Protein AF-A0A1G9UR97-F1 (afdb_monomer_lite)

Foldseek 3Di:
DPPDDDDDLVVQQVVCVVVVDHPVVVLLVVLLVVCLVPLDLVVSCVVPVDDSVVSVVSSCVNVVVVVDDDDD

pLDDT: mean 90.12, std 11.3, range [51.53, 98.5]

Structure (mmCIF, N/CA/C/O backbone):
data_AF-A0A1G9UR97-F1
#
_entry.id   AF-A0A1G9UR97-F1
#
loop_
_atom_site.group_PDB
_atom_site.id
_atom_site.type_symbol
_atom_site.label_atom_id
_atom_site.label_alt_id
_atom_site.label_comp_id
_atom_site.label_asym_id
_atom_site.label_entity_id
_atom_site.label_seq_id
_atom_site.pdbx_PDB_ins_code
_atom_site.Cartn_x
_atom_site.Cartn_y
_atom_site.Cartn_z
_atom_site.occupancy
_atom_site.B_iso_or_equiv
_atom_site.auth_seq_id
_atom_site.auth_comp_id
_atom_site.auth_asym_id
_atom_site.auth_atom_id
_atom_site.pdbx_PDB_model_num
ATOM 1 N N . MET A 1 1 ? 0.622 -23.365 -12.684 1.00 56.56 1 MET A N 1
ATOM 2 C CA . MET A 1 1 ? 1.833 -22.607 -12.304 1.00 56.56 1 MET A CA 1
ATOM 3 C C . MET A 1 1 ? 2.234 -21.793 -13.519 1.00 56.56 1 MET A C 1
ATOM 5 O O . MET A 1 1 ? 2.320 -22.385 -14.586 1.00 56.56 1 MET A O 1
ATOM 9 N N . ASP A 1 2 ? 2.354 -20.469 -13.402 1.00 71.62 2 ASP A N 1
ATOM 10 C CA . ASP A 1 2 ? 2.779 -19.609 -14.518 1.00 71.62 2 ASP A CA 1
ATOM 11 C C . ASP A 1 2 ? 4.223 -19.990 -14.884 1.00 71.62 2 ASP A C 1
ATOM 13 O O . ASP A 1 2 ? 5.108 -19.963 -14.032 1.00 71.62 2 ASP A O 1
ATOM 17 N N . THR A 1 3 ? 4.435 -20.474 -16.107 1.00 82.69 3 THR A N 1
ATOM 18 C CA . THR A 1 3 ? 5.692 -21.104 -16.554 1.00 82.69 3 THR A CA 1
ATOM 19 C C . THR A 1 3 ? 6.672 -20.113 -17.175 1.00 82.69 3 THR A C 1
ATOM 21 O O . THR A 1 3 ? 7.746 -20.502 -17.634 1.00 82.69 3 THR A O 1
ATOM 24 N N . ARG A 1 4 ? 6.309 -18.829 -17.230 1.00 81.31 4 ARG A N 1
ATOM 25 C CA . ARG A 1 4 ? 7.146 -17.789 -17.826 1.00 81.31 4 ARG A CA 1
ATOM 26 C C . ARG A 1 4 ? 8.280 -17.389 -16.879 1.00 81.31 4 ARG A C 1
ATOM 28 O O . ARG A 1 4 ? 8.072 -17.341 -15.666 1.00 81.31 4 ARG A O 1
ATOM 35 N N . PRO A 1 5 ? 9.475 -17.083 -17.417 1.00 81.12 5 PRO A N 1
ATOM 36 C CA . PRO A 1 5 ? 10.581 -16.620 -16.596 1.00 81.12 5 PRO A CA 1
ATOM 37 C C . PRO A 1 5 ? 10.208 -15.296 -15.906 1.00 81.12 5 PRO A C 1
ATOM 39 O O . PRO A 1 5 ? 9.529 -14.462 -16.515 1.00 81.12 5 PRO A O 1
ATOM 42 N N . PRO A 1 6 ? 10.648 -15.076 -14.654 1.00 85.62 6 PRO A N 1
ATOM 43 C CA . PRO A 1 6 ? 10.451 -13.805 -13.971 1.00 85.62 6 PRO A CA 1
ATOM 44 C C . PRO A 1 6 ? 11.002 -12.637 -14.794 1.00 85.62 6 PRO A C 1
ATOM 46 O O . PRO A 1 6 ? 12.107 -12.705 -15.333 1.00 85.62 6 PRO A O 1
ATOM 49 N N . ILE A 1 7 ? 10.243 -11.544 -14.866 1.00 87.00 7 ILE A N 1
ATOM 50 C CA . ILE A 1 7 ? 10.710 -10.305 -15.489 1.00 87.00 7 ILE A CA 1
ATOM 51 C C . ILE A 1 7 ? 11.681 -9.601 -14.537 1.00 87.00 7 ILE A C 1
ATOM 53 O O . ILE A 1 7 ? 11.433 -9.503 -13.334 1.00 87.00 7 ILE A O 1
ATOM 57 N N . SER A 1 8 ? 12.784 -9.087 -15.084 1.00 89.19 8 SER A N 1
ATOM 58 C CA . SER A 1 8 ? 13.752 -8.297 -14.320 1.00 89.19 8 SER A CA 1
ATOM 59 C C . SER A 1 8 ? 13.110 -7.032 -13.739 1.00 89.19 8 SER A C 1
ATOM 61 O O . SER A 1 8 ? 12.319 -6.354 -14.398 1.00 89.19 8 SER A O 1
ATOM 63 N N . SER A 1 9 ? 13.513 -6.652 -12.525 1.00 85.12 9 SER A N 1
ATOM 64 C CA . SER A 1 9 ? 13.108 -5.384 -11.904 1.00 85.12 9 SER A CA 1
ATOM 65 C C . SER A 1 9 ? 13.516 -4.161 -12.735 1.00 85.12 9 SER A C 1
ATOM 67 O O . SER A 1 9 ? 12.822 -3.146 -12.706 1.00 85.12 9 SER A O 1
ATOM 69 N N . MET A 1 10 ? 14.595 -4.267 -13.520 1.00 88.12 10 MET A N 1
ATOM 70 C CA . MET A 1 10 ? 15.037 -3.218 -14.442 1.00 88.12 10 MET A CA 1
ATOM 71 C C . MET A 1 10 ? 13.981 -2.923 -15.512 1.00 88.12 10 MET A C 1
ATOM 73 O O . MET A 1 10 ? 13.643 -1.764 -15.723 1.00 88.12 10 MET A O 1
ATOM 77 N N . VAL A 1 11 ? 13.386 -3.965 -16.099 1.00 89.25 11 VAL A N 1
ATOM 78 C CA . VAL A 1 11 ? 12.339 -3.817 -17.121 1.00 89.25 11 VAL A CA 1
ATOM 79 C C . VAL A 1 11 ? 11.129 -3.084 -16.547 1.00 89.25 11 VAL A C 1
ATOM 81 O O . VAL A 1 11 ? 10.591 -2.186 -17.185 1.00 89.25 11 VAL A O 1
ATOM 84 N N . MET A 1 12 ? 10.731 -3.403 -15.312 1.00 87.44 12 MET A N 1
ATOM 85 C CA . MET A 1 12 ? 9.643 -2.678 -14.651 1.00 87.44 12 MET A CA 1
ATOM 86 C C . MET A 1 12 ? 9.976 -1.195 -14.457 1.00 87.44 12 MET A C 1
ATOM 88 O O . MET A 1 12 ? 9.120 -0.345 -14.686 1.00 87.44 12 MET A O 1
ATOM 92 N N . ASN A 1 13 ? 11.210 -0.858 -14.073 1.00 86.88 13 ASN A N 1
ATOM 93 C CA . ASN A 1 13 ? 11.621 0.541 -13.943 1.00 86.88 13 ASN A CA 1
ATOM 94 C C . ASN A 1 13 ? 11.561 1.282 -15.286 1.00 86.88 13 ASN A C 1
ATOM 96 O O . ASN A 1 13 ? 11.054 2.403 -15.331 1.00 86.88 13 ASN A O 1
ATOM 100 N N . ASP A 1 14 ? 12.024 0.653 -16.366 1.00 90.25 14 ASP A N 1
ATOM 101 C CA . ASP A 1 14 ? 12.028 1.249 -17.705 1.00 90.25 14 ASP A CA 1
ATOM 102 C C . ASP A 1 14 ? 10.614 1.484 -18.250 1.00 90.25 14 ASP A C 1
ATOM 104 O O . ASP A 1 14 ? 10.389 2.466 -18.952 1.00 90.25 14 ASP A O 1
ATOM 108 N N . VAL A 1 15 ? 9.639 0.654 -17.868 1.00 91.19 15 VAL A N 1
ATOM 109 C CA . VAL A 1 15 ? 8.224 0.856 -18.226 1.00 91.19 15 VAL A CA 1
ATOM 110 C C . VAL A 1 15 ? 7.627 2.092 -17.539 1.00 91.19 15 VAL A C 1
ATOM 112 O O . VAL A 1 15 ? 6.871 2.834 -18.160 1.00 91.19 15 VAL A O 1
ATOM 115 N N . PHE A 1 16 ? 7.954 2.355 -16.269 1.00 89.38 16 PHE A N 1
ATOM 116 C CA . PHE A 1 16 ? 7.347 3.469 -15.519 1.00 89.38 16 PHE A CA 1
ATOM 117 C C . PHE A 1 16 ? 8.090 4.802 -15.661 1.00 89.38 16 PHE A C 1
ATOM 119 O O . PHE A 1 16 ? 7.481 5.869 -15.525 1.00 89.38 16 PHE A O 1
ATOM 126 N N . LYS A 1 17 ? 9.394 4.761 -15.953 1.00 91.25 17 LYS A N 1
ATOM 127 C CA . LYS A 1 17 ? 10.257 5.945 -16.037 1.00 91.25 17 LYS A CA 1
ATOM 128 C C . LYS A 1 17 ? 9.775 7.005 -17.046 1.00 91.25 17 LYS A C 1
ATOM 130 O O . LYS A 1 17 ? 9.788 8.175 -16.662 1.00 91.25 17 LYS A O 1
ATOM 135 N N . PRO A 1 18 ? 9.298 6.668 -18.265 1.00 94.81 18 PRO A N 1
ATOM 136 C CA . PRO A 1 18 ? 8.765 7.654 -19.214 1.00 94.81 18 PRO A CA 1
AT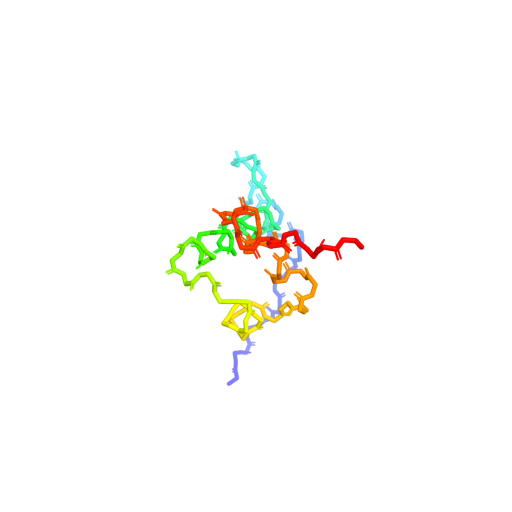OM 137 C C . PRO A 1 18 ? 7.578 8.453 -18.671 1.00 94.81 18 PRO A C 1
ATOM 139 O O . PRO A 1 18 ? 7.355 9.587 -19.079 1.00 94.81 18 PRO A O 1
ATOM 142 N N . HIS A 1 19 ? 6.838 7.881 -17.722 1.00 91.94 19 HIS A N 1
ATOM 143 C CA . HIS A 1 19 ? 5.693 8.524 -17.085 1.00 91.94 19 HIS A CA 1
ATOM 144 C C . HIS A 1 19 ? 6.070 9.289 -15.807 1.00 91.94 19 HIS A C 1
ATOM 146 O O . HIS A 1 19 ? 5.192 9.803 -15.121 1.00 91.94 19 HIS A O 1
ATOM 152 N N . GLY A 1 20 ? 7.359 9.353 -15.447 1.00 91.69 20 GLY A N 1
ATOM 153 C CA . GLY A 1 20 ? 7.811 9.956 -14.189 1.00 91.69 20 GLY A CA 1
ATOM 154 C C . GLY A 1 20 ? 7.366 9.178 -12.941 1.00 91.69 20 GLY A C 1
ATOM 155 O O . GLY A 1 20 ? 7.382 9.717 -11.831 1.00 91.69 20 GLY A O 1
ATOM 156 N N . LEU A 1 21 ? 6.963 7.914 -13.109 1.00 91.75 21 LEU A N 1
ATOM 157 C CA . LEU A 1 21 ? 6.430 7.060 -12.052 1.00 91.75 21 LEU A CA 1
ATOM 158 C C . LEU A 1 21 ? 7.431 5.973 -11.655 1.00 91.75 21 LEU A C 1
ATOM 160 O O . LEU A 1 21 ? 8.389 5.667 -12.362 1.00 91.75 21 LEU A O 1
ATOM 164 N N . SER A 1 22 ? 7.184 5.359 -10.501 1.00 91.25 22 SER A N 1
ATOM 165 C CA . SER A 1 22 ? 7.827 4.108 -10.106 1.00 91.25 22 SER A CA 1
ATOM 166 C C . SER A 1 22 ? 6.766 3.099 -9.685 1.00 91.25 22 SER A C 1
ATOM 168 O O . SER A 1 22 ? 5.710 3.480 -9.173 1.00 91.25 22 SER A O 1
ATOM 170 N N . ALA A 1 23 ? 7.061 1.806 -9.837 1.00 90.94 23 ALA A N 1
ATOM 171 C CA . ALA A 1 23 ? 6.170 0.735 -9.384 1.00 90.94 23 ALA A CA 1
ATOM 172 C C . ALA A 1 23 ? 5.820 0.869 -7.889 1.00 90.94 23 ALA A C 1
ATOM 174 O O . ALA A 1 23 ? 4.694 0.605 -7.471 1.00 90.94 23 ALA A O 1
ATOM 175 N N . SER A 1 24 ? 6.783 1.334 -7.084 1.00 91.94 24 SER A N 1
ATOM 176 C CA . SER A 1 24 ? 6.574 1.604 -5.660 1.00 91.94 24 SER A CA 1
ATOM 177 C C . SER A 1 24 ? 5.543 2.713 -5.440 1.00 91.94 24 SER A C 1
ATOM 179 O O . SER A 1 24 ? 4.629 2.521 -4.646 1.00 91.94 24 SER A O 1
ATOM 181 N N . LYS A 1 25 ? 5.619 3.829 -6.180 1.00 93.12 25 LYS A N 1
ATOM 182 C CA . LYS A 1 25 ? 4.634 4.920 -6.075 1.00 93.12 25 LYS A CA 1
ATOM 183 C C . LYS A 1 25 ? 3.226 4.460 -6.446 1.00 93.12 25 LYS A C 1
ATOM 185 O O . LYS A 1 25 ? 2.316 4.661 -5.657 1.00 93.12 25 LYS A O 1
ATOM 190 N N . LEU A 1 26 ? 3.068 3.733 -7.552 1.00 94.25 26 LEU A N 1
ATOM 191 C CA . LEU A 1 26 ? 1.767 3.171 -7.941 1.00 94.25 26 LEU A CA 1
ATOM 192 C C . LEU A 1 26 ? 1.190 2.240 -6.871 1.00 94.25 26 LEU A C 1
ATOM 194 O O . LEU A 1 26 ? -0.005 2.257 -6.582 1.00 94.25 26 LEU A O 1
ATOM 198 N N . ARG A 1 27 ? 2.051 1.434 -6.246 1.00 95.56 27 ARG A N 1
ATOM 199 C CA . ARG A 1 27 ? 1.647 0.589 -5.125 1.00 95.56 27 ARG A CA 1
ATOM 200 C C . ARG A 1 27 ? 1.199 1.422 -3.922 1.00 95.56 27 ARG A C 1
ATOM 202 O O . ARG A 1 27 ? 0.195 1.077 -3.310 1.00 95.56 27 ARG A O 1
ATOM 209 N N . GLN A 1 28 ? 1.920 2.487 -3.573 1.00 96.94 28 GLN A N 1
ATOM 210 C CA . GLN A 1 28 ? 1.532 3.398 -2.489 1.00 96.94 28 GLN A CA 1
ATOM 211 C C . GLN A 1 28 ? 0.190 4.079 -2.784 1.00 96.94 28 GLN A C 1
ATOM 213 O O . GLN A 1 28 ? -0.672 4.101 -1.906 1.00 96.94 28 GLN A O 1
ATOM 218 N N . ASP A 1 29 ? -0.009 4.549 -4.016 1.00 96.44 29 ASP A N 1
ATOM 219 C CA . ASP A 1 29 ? -1.256 5.170 -4.468 1.00 96.44 29 ASP A CA 1
ATOM 220 C C . ASP A 1 29 ? -2.428 4.200 -4.332 1.00 96.44 29 ASP A C 1
ATOM 222 O O . ASP A 1 29 ? -3.464 4.558 -3.774 1.00 96.44 29 ASP A O 1
ATOM 226 N N . ARG A 1 30 ? -2.247 2.938 -4.747 1.00 97.69 30 ARG A N 1
ATOM 227 C CA . ARG A 1 30 ? -3.296 1.923 -4.605 1.00 97.69 30 ARG A CA 1
ATOM 228 C C . ARG A 1 30 ? -3.616 1.602 -3.143 1.00 97.69 30 ARG A C 1
ATOM 230 O O . ARG A 1 30 ? -4.782 1.396 -2.821 1.00 97.69 30 ARG A O 1
ATOM 237 N N . ILE A 1 31 ? -2.619 1.571 -2.254 1.00 98.19 31 ILE A N 1
ATOM 238 C CA . ILE A 1 31 ? -2.858 1.359 -0.815 1.00 98.19 31 ILE A CA 1
ATOM 239 C C . ILE A 1 31 ? -3.612 2.553 -0.210 1.00 98.19 31 ILE A C 1
ATOM 241 O O . ILE A 1 31 ? -4.535 2.351 0.578 1.00 98.19 31 ILE A O 1
ATOM 245 N N . LEU A 1 32 ? -3.241 3.787 -0.575 1.00 97.81 32 LEU A N 1
ATOM 246 C CA . LEU A 1 32 ? -3.939 5.000 -0.135 1.00 97.81 32 LEU A CA 1
ATOM 247 C C . LEU A 1 32 ? -5.387 5.020 -0.620 1.00 97.81 32 LEU A C 1
ATOM 249 O O . LEU A 1 32 ? -6.280 5.346 0.156 1.00 97.81 32 LEU A O 1
ATOM 253 N N . ASP A 1 33 ? -5.618 4.662 -1.879 1.00 98.25 33 ASP A N 1
ATOM 254 C CA . ASP A 1 33 ? -6.955 4.561 -2.453 1.00 98.25 33 ASP A CA 1
ATOM 255 C C . ASP A 1 33 ? -7.816 3.539 -1.697 1.00 98.25 33 ASP A C 1
ATOM 257 O O . ASP A 1 33 ? -8.897 3.869 -1.219 1.00 98.25 33 ASP A O 1
ATOM 261 N N . GLU A 1 34 ? -7.310 2.328 -1.461 1.00 98.31 34 GLU A N 1
ATOM 262 C CA . GLU A 1 34 ? -8.031 1.299 -0.699 1.00 98.31 34 GLU A CA 1
ATOM 263 C C . GLU A 1 34 ? -8.337 1.739 0.747 1.00 98.31 34 GLU A C 1
ATOM 265 O O . GLU A 1 34 ? -9.419 1.477 1.284 1.00 98.31 34 GLU A O 1
ATOM 270 N N . ALA A 1 35 ? -7.401 2.454 1.378 1.00 97.50 35 ALA A N 1
ATOM 271 C CA . ALA A 1 35 ? -7.576 2.983 2.725 1.00 97.50 35 ALA A CA 1
ATOM 272 C C . ALA A 1 35 ? -8.706 4.024 2.797 1.00 97.50 35 ALA A C 1
ATOM 274 O O . ALA A 1 35 ? -9.415 4.074 3.805 1.00 97.50 35 ALA A O 1
ATOM 275 N N . LYS A 1 36 ? -8.915 4.829 1.742 1.00 96.69 36 LYS A N 1
ATOM 276 C CA . LYS A 1 36 ? -10.046 5.774 1.667 1.00 96.69 36 LYS A CA 1
ATOM 277 C C . LYS A 1 36 ? -11.389 5.048 1.695 1.00 96.69 36 LYS A C 1
ATOM 279 O O . LYS A 1 36 ? -12.307 5.529 2.348 1.00 96.69 36 LYS A O 1
ATOM 284 N N . HIS A 1 37 ? -11.481 3.897 1.030 1.00 95.81 37 HIS A N 1
ATOM 285 C CA . HIS A 1 37 ? -12.727 3.144 0.895 1.00 95.81 37 HIS A CA 1
ATOM 286 C C . HIS A 1 37 ? -13.080 2.334 2.148 1.00 95.81 37 HIS A C 1
ATOM 288 O O . HIS A 1 37 ? -14.245 2.274 2.529 1.00 95.81 37 HIS A O 1
ATOM 294 N N . THR A 1 38 ? -12.091 1.707 2.792 1.00 94.00 38 THR A N 1
ATOM 295 C CA . THR A 1 38 ? -12.346 0.735 3.876 1.00 94.00 38 THR A CA 1
ATOM 296 C C . THR A 1 38 ? -12.016 1.251 5.273 1.00 94.00 38 THR A C 1
ATOM 298 O O . THR A 1 38 ? -12.660 0.849 6.237 1.00 94.00 38 THR A O 1
ATOM 301 N N . ALA A 1 39 ? -11.007 2.119 5.400 1.00 93.44 39 ALA A N 1
ATOM 302 C CA . ALA A 1 39 ? -10.429 2.555 6.674 1.00 93.44 39 ALA A CA 1
ATOM 303 C C . ALA A 1 39 ? -10.035 1.419 7.648 1.00 93.44 39 ALA A C 1
ATOM 305 O O . ALA A 1 39 ? -9.825 1.676 8.835 1.00 93.44 39 ALA A O 1
ATOM 306 N N . ASP A 1 40 ? -9.917 0.179 7.163 1.00 95.44 40 ASP A N 1
ATOM 307 C CA . ASP A 1 40 ? -9.625 -1.004 7.971 1.00 95.44 40 ASP A CA 1
ATOM 308 C C . ASP A 1 40 ? -8.163 -1.445 7.765 1.00 95.44 40 ASP A C 1
ATOM 310 O O . ASP A 1 40 ? -7.802 -1.936 6.689 1.00 95.44 40 ASP A O 1
ATOM 314 N N . PRO A 1 41 ? -7.289 -1.312 8.782 1.00 96.50 41 PRO A N 1
ATOM 315 C CA . PRO A 1 41 ? -5.900 -1.728 8.655 1.00 96.50 41 PRO A CA 1
ATOM 316 C C . PRO A 1 41 ? -5.745 -3.245 8.453 1.00 96.50 41 PRO A C 1
ATOM 318 O O . PRO A 1 41 ? -4.790 -3.654 7.795 1.00 96.50 41 PRO A O 1
ATOM 321 N N . VAL A 1 42 ? -6.658 -4.086 8.955 1.00 98.00 42 VAL A N 1
ATOM 322 C CA . VAL A 1 42 ? -6.585 -5.548 8.770 1.00 98.00 42 VAL A CA 1
ATOM 323 C C . VAL A 1 42 ? -6.855 -5.920 7.313 1.00 98.00 42 VAL A C 1
ATOM 325 O O . VAL A 1 42 ? -6.159 -6.774 6.756 1.00 98.00 42 VAL A O 1
ATOM 328 N N . HIS A 1 43 ? -7.804 -5.243 6.665 1.00 97.94 43 HIS A N 1
ATOM 329 C CA . HIS A 1 43 ? -8.045 -5.380 5.228 1.00 97.94 43 HIS A CA 1
ATOM 330 C C . HIS A 1 43 ? -6.803 -5.028 4.400 1.00 97.94 43 HIS A C 1
ATOM 332 O O . HIS A 1 43 ? -6.365 -5.829 3.571 1.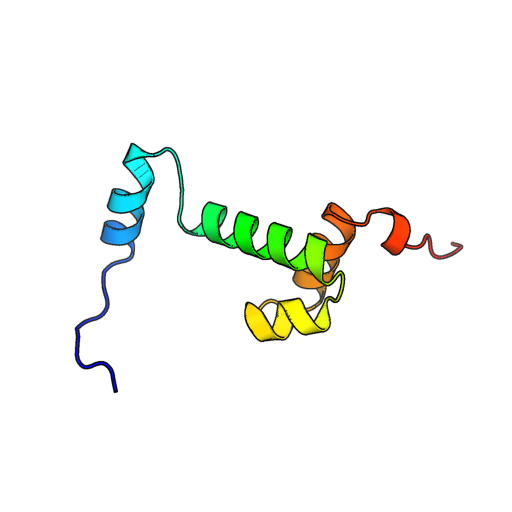00 97.94 43 HIS A O 1
ATOM 338 N N . LEU A 1 44 ? -6.153 -3.894 4.686 1.00 98.19 44 LEU A N 1
ATOM 339 C CA . LEU A 1 44 ? -4.933 -3.494 3.970 1.00 98.19 44 LEU A CA 1
ATOM 340 C C . LEU A 1 44 ? -3.789 -4.501 4.151 1.00 98.19 44 LEU A C 1
ATOM 342 O O . LEU A 1 44 ? -3.048 -4.776 3.204 1.00 98.19 44 LEU A O 1
ATOM 346 N N . MET A 1 45 ? -3.646 -5.077 5.349 1.00 98.50 45 MET A N 1
ATOM 347 C CA . MET A 1 45 ? -2.659 -6.131 5.605 1.00 98.50 45 MET A CA 1
ATOM 348 C C . MET A 1 45 ? -2.907 -7.356 4.720 1.00 98.50 45 MET A C 1
ATOM 350 O O . MET A 1 45 ? -1.958 -7.892 4.152 1.00 98.50 45 MET A O 1
ATOM 354 N N . ARG A 1 46 ? -4.168 -7.776 4.565 1.00 98.19 46 ARG A N 1
ATOM 355 C CA . ARG A 1 46 ? -4.544 -8.947 3.757 1.00 98.19 46 ARG A CA 1
ATOM 356 C C . ARG A 1 46 ? -4.349 -8.715 2.262 1.00 98.19 46 ARG A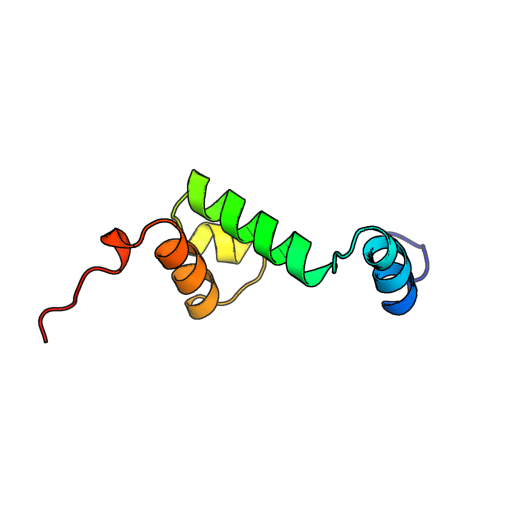 C 1
ATOM 358 O O . ARG A 1 46 ? -3.763 -9.561 1.599 1.00 98.19 46 ARG A O 1
ATOM 365 N N . VAL A 1 47 ? -4.807 -7.575 1.741 1.00 97.62 47 VAL A N 1
ATOM 366 C CA . VAL A 1 47 ? -4.753 -7.280 0.298 1.00 97.62 47 VAL A CA 1
ATOM 367 C C . VAL A 1 47 ? -3.329 -6.989 -0.167 1.00 97.62 47 VAL A C 1
ATOM 369 O O . VAL A 1 47 ? -2.926 -7.416 -1.248 1.00 97.62 47 VAL A O 1
ATOM 372 N N . PHE A 1 48 ? -2.543 -6.275 0.642 1.00 97.50 48 PHE A N 1
ATOM 373 C CA . PHE A 1 48 ? -1.225 -5.808 0.218 1.00 97.50 48 PHE A CA 1
ATOM 374 C C . PHE A 1 48 ? -0.060 -6.546 0.873 1.00 97.50 48 PHE A C 1
ATOM 376 O O . PHE A 1 48 ? 1.073 -6.327 0.455 1.00 97.50 48 PHE A O 1
ATOM 383 N N . GLY A 1 49 ? -0.270 -7.404 1.871 1.00 97.69 49 GLY A N 1
ATOM 384 C CA . GLY A 1 49 ? 0.832 -8.092 2.555 1.00 97.69 49 GLY A CA 1
ATOM 385 C C . GLY A 1 49 ? 1.760 -7.129 3.304 1.00 97.69 49 GLY A C 1
ATOM 386 O O . GLY A 1 49 ? 2.975 -7.314 3.326 1.00 97.69 49 GLY A O 1
ATOM 387 N N . ILE A 1 50 ? 1.206 -6.050 3.863 1.00 98.12 50 ILE A N 1
ATOM 388 C CA . ILE A 1 50 ? 1.943 -5.063 4.666 1.00 98.12 50 ILE A CA 1
ATOM 389 C C . ILE A 1 50 ? 1.761 -5.331 6.163 1.00 98.12 50 ILE A C 1
ATOM 391 O O . ILE A 1 50 ? 0.765 -5.908 6.583 1.00 98.12 50 ILE A O 1
ATOM 395 N N . GLY A 1 51 ? 2.714 -4.890 6.987 1.00 98.12 51 GLY A N 1
ATOM 396 C CA . GLY A 1 51 ? 2.613 -5.011 8.445 1.00 98.12 51 GLY A CA 1
ATOM 397 C C . GLY A 1 51 ? 1.645 -4.002 9.075 1.00 98.12 51 GLY A C 1
ATOM 398 O O . GLY A 1 51 ? 1.388 -2.936 8.510 1.00 98.12 51 GLY A O 1
ATOM 399 N N . ALA A 1 52 ? 1.182 -4.295 10.295 1.00 96.88 52 ALA A N 1
ATOM 400 C CA . ALA A 1 52 ? 0.192 -3.490 11.022 1.00 96.88 52 ALA A CA 1
ATOM 401 C C . ALA A 1 52 ? 0.578 -2.005 11.154 1.00 96.88 52 ALA A C 1
ATOM 403 O O . ALA A 1 52 ? -0.236 -1.126 10.888 1.00 96.88 52 ALA A O 1
ATOM 404 N N . ARG A 1 53 ? 1.845 -1.705 11.480 1.00 97.44 53 ARG A N 1
ATOM 405 C CA . ARG A 1 53 ? 2.347 -0.320 11.580 1.00 97.44 53 ARG A CA 1
ATOM 406 C C . ARG A 1 53 ? 2.188 0.448 10.266 1.00 97.44 53 ARG A C 1
ATOM 408 O O . ARG A 1 53 ? 1.806 1.615 10.273 1.00 97.44 53 ARG A O 1
ATOM 415 N N . THR A 1 54 ? 2.483 -0.206 9.146 1.00 97.88 54 THR A N 1
ATOM 416 C CA . THR A 1 54 ? 2.356 0.386 7.812 1.00 97.88 54 THR A CA 1
ATOM 417 C C . THR A 1 54 ? 0.888 0.558 7.440 1.00 97.88 54 THR A C 1
ATOM 419 O O . THR A 1 54 ? 0.516 1.628 6.971 1.00 97.88 54 THR A O 1
ATOM 422 N N . ALA A 1 55 ? 0.042 -0.441 7.707 1.00 97.88 55 ALA A N 1
ATOM 423 C CA . ALA A 1 55 ? -1.396 -0.354 7.459 1.00 97.88 55 ALA A CA 1
ATOM 424 C C . ALA A 1 55 ? -2.045 0.800 8.241 1.00 97.88 55 ALA A C 1
ATOM 426 O O . ALA A 1 55 ? -2.723 1.638 7.653 1.00 97.88 55 ALA A O 1
ATOM 427 N N . MET A 1 56 ? -1.747 0.920 9.538 1.00 97.12 56 MET A N 1
ATOM 428 C CA . MET A 1 56 ? -2.206 2.037 10.369 1.00 97.12 56 MET A CA 1
ATOM 429 C C . MET A 1 56 ? -1.710 3.389 9.847 1.00 97.12 56 MET A C 1
ATOM 431 O O . MET A 1 56 ? -2.479 4.342 9.809 1.00 97.12 56 MET A O 1
ATOM 435 N N . LYS A 1 57 ? -0.450 3.487 9.393 1.00 97.06 57 LYS A N 1
ATOM 436 C CA . LYS A 1 57 ? 0.079 4.723 8.789 1.00 97.06 57 LYS A CA 1
ATOM 437 C C . LYS A 1 57 ? -0.757 5.166 7.586 1.00 97.06 57 LYS A C 1
ATOM 439 O O . LYS A 1 57 ? -1.031 6.356 7.467 1.00 97.06 57 LYS A O 1
ATOM 444 N N . TYR A 1 58 ? -1.150 4.235 6.718 1.00 97.62 58 TYR A N 1
ATOM 445 C CA . TYR A 1 58 ? -2.005 4.557 5.576 1.00 97.62 58 TYR A CA 1
ATOM 446 C C . TYR A 1 58 ? -3.406 4.974 6.012 1.00 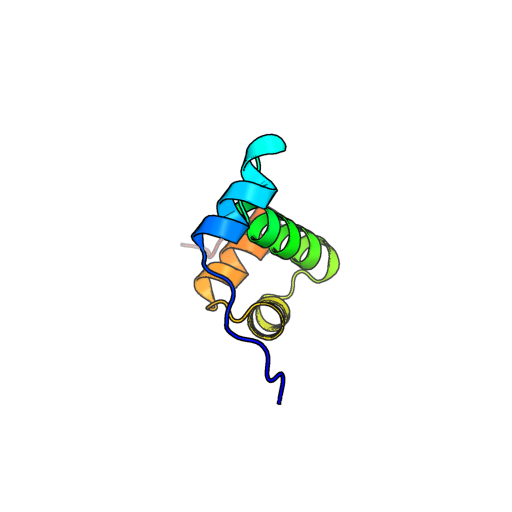97.62 58 TYR A C 1
ATOM 448 O O . TYR A 1 58 ? -3.872 6.008 5.551 1.00 97.62 58 TYR A O 1
ATOM 456 N N . VAL A 1 59 ? -4.030 4.253 6.951 1.00 96.88 59 VAL A N 1
ATOM 457 C CA . VAL A 1 59 ? -5.341 4.636 7.505 1.00 96.88 59 VAL A CA 1
ATOM 458 C C . VAL A 1 59 ? -5.294 6.042 8.106 1.00 96.88 59 VAL A C 1
ATOM 460 O O . VAL A 1 59 ? -6.140 6.860 7.779 1.00 96.88 59 VAL A O 1
ATOM 463 N N . TYR A 1 60 ? -4.280 6.380 8.903 1.00 96.06 60 TYR A N 1
ATOM 464 C CA . TYR A 1 60 ? -4.164 7.716 9.502 1.00 96.06 60 TYR A CA 1
ATOM 465 C C . TYR A 1 60 ? -3.827 8.824 8.503 1.00 96.06 60 TYR A C 1
ATOM 467 O O . TYR A 1 60 ? -4.100 9.988 8.782 1.00 96.06 60 TYR A O 1
ATOM 475 N N . ALA A 1 61 ? -3.210 8.495 7.366 1.00 96.25 61 ALA A N 1
ATOM 476 C CA . ALA A 1 61 ? -2.931 9.477 6.323 1.00 96.25 61 ALA A CA 1
ATOM 477 C C . ALA A 1 61 ? -4.212 9.941 5.614 1.00 96.25 61 ALA A C 1
ATOM 479 O O . ALA A 1 61 ? -4.278 11.091 5.189 1.00 96.25 61 ALA A O 1
ATOM 480 N N . VAL A 1 62 ? -5.214 9.062 5.492 1.00 96.31 62 VAL A N 1
ATOM 481 C CA . VAL A 1 62 ? -6.501 9.376 4.844 1.00 96.31 62 VAL A CA 1
ATOM 482 C C . VAL A 1 62 ? -7.621 9.705 5.835 1.00 96.31 62 VAL A C 1
ATOM 484 O O . VAL A 1 62 ? -8.517 10.460 5.480 1.00 96.31 62 VAL A O 1
ATOM 487 N N . HIS A 1 63 ? -7.532 9.200 7.069 1.00 92.94 63 HIS A N 1
ATOM 488 C CA . HIS A 1 63 ? -8.501 9.379 8.159 1.00 92.94 63 HIS A CA 1
ATOM 489 C C . HIS A 1 63 ? -7.783 9.864 9.436 1.00 92.94 63 HIS A C 1
ATOM 491 O O . HIS A 1 63 ? -7.571 9.074 10.368 1.00 92.94 63 HIS A O 1
ATOM 497 N N . PRO A 1 64 ? -7.316 11.130 9.497 1.00 90.19 64 PRO A N 1
ATOM 498 C CA . PRO A 1 64 ? -6.539 11.643 10.629 1.00 90.19 64 PRO A CA 1
ATOM 499 C C . PRO A 1 64 ? -7.277 11.585 11.973 1.00 90.19 64 PRO A C 1
ATOM 501 O O . PRO A 1 64 ? -6.644 11.412 13.013 1.00 90.19 64 PRO A O 1
ATOM 504 N N . GLU A 1 65 ? -8.605 11.678 11.965 1.00 89.19 65 GLU A N 1
ATOM 505 C CA . GLU A 1 65 ? -9.473 11.582 13.141 1.00 89.19 65 GLU A CA 1
ATOM 506 C C . GLU A 1 65 ? -9.389 10.211 13.828 1.00 89.19 65 GLU A C 1
ATOM 508 O O . GLU A 1 65 ? -9.499 10.112 15.050 1.00 89.19 65 GLU A O 1
ATOM 513 N N . ARG A 1 66 ? -9.089 9.149 13.069 1.00 84.19 66 ARG A N 1
ATOM 514 C CA . ARG A 1 66 ? -8.892 7.792 13.605 1.00 84.19 66 ARG A CA 1
ATOM 515 C C . ARG A 1 66 ? -7.573 7.610 14.336 1.00 84.19 66 ARG A C 1
ATOM 517 O O . ARG A 1 66 ? -7.373 6.591 14.991 1.00 84.19 66 ARG A O 1
ATOM 524 N N . ARG A 1 67 ? -6.675 8.595 14.266 1.00 81.06 67 ARG A N 1
ATOM 525 C CA . ARG A 1 67 ? -5.419 8.582 15.017 1.00 81.06 67 ARG A CA 1
ATOM 526 C C . ARG A 1 67 ? -5.626 8.742 16.527 1.00 81.06 67 ARG A C 1
ATOM 528 O O . ARG A 1 67 ? -4.622 8.723 17.228 1.00 81.06 67 ARG A O 1
ATOM 535 N N . SER A 1 68 ? -6.879 8.906 16.981 1.00 70.88 68 SER A N 1
ATOM 536 C CA . SER A 1 68 ? -7.364 9.024 18.364 1.00 70.88 68 SER A CA 1
ATOM 537 C C . SER A 1 68 ? -6.254 9.291 19.372 1.00 70.88 68 SER A C 1
ATOM 539 O O . SER A 1 68 ? -5.531 8.382 19.783 1.00 70.88 68 SER A O 1
ATOM 541 N N . ALA A 1 69 ? -6.131 10.563 19.751 1.00 59.50 69 ALA A N 1
ATOM 542 C CA . ALA A 1 69 ? -5.245 11.012 20.808 1.00 59.50 69 ALA A CA 1
ATOM 543 C C . ALA A 1 69 ? -5.508 10.176 22.066 1.00 59.50 69 ALA A C 1
ATOM 545 O O . ALA A 1 69 ? -6.513 10.359 22.748 1.00 59.50 69 ALA A O 1
ATOM 546 N N . LEU A 1 70 ? -4.615 9.229 22.349 1.00 52.78 70 LEU A N 1
ATOM 547 C CA . LEU A 1 70 ? -4.509 8.654 23.681 1.00 52.78 70 LEU A CA 1
ATOM 548 C C . LEU A 1 70 ? -4.367 9.840 24.648 1.00 52.78 70 LEU A C 1
ATOM 550 O O . LEU A 1 70 ? -3.482 10.676 24.414 1.00 52.78 70 LEU A O 1
ATOM 554 N N . PRO A 1 71 ? -5.214 9.959 25.690 1.00 51.53 71 PRO A N 1
ATOM 555 C CA . PRO A 1 71 ? -4.895 10.839 26.800 1.00 51.53 71 PRO A CA 1
ATOM 556 C C . PRO A 1 71 ? -3.511 10.414 27.289 1.00 51.53 71 PRO A C 1
ATOM 558 O O . PRO A 1 71 ? -3.272 9.221 27.495 1.00 51.53 71 PRO A O 1
ATOM 561 N N . ARG A 1 72 ? -2.587 11.374 27.336 1.00 54.94 72 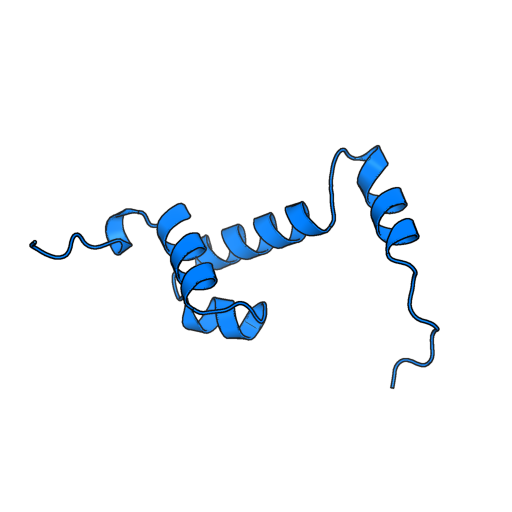ARG A N 1
ATOM 562 C CA . ARG A 1 72 ? -1.266 11.155 27.923 1.00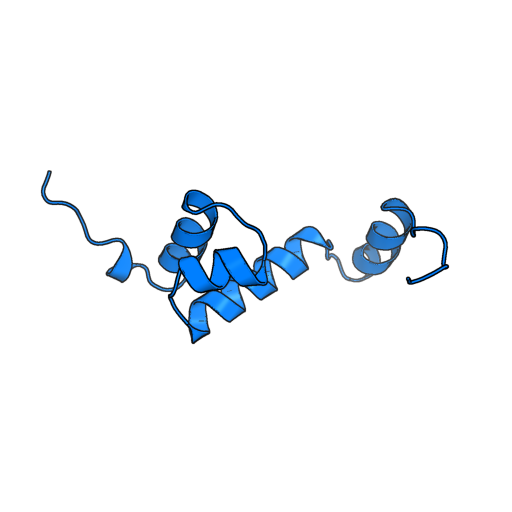 54.94 72 ARG A CA 1
ATOM 563 C C . ARG A 1 72 ? -1.391 10.830 29.401 1.00 54.94 72 ARG A C 1
ATOM 565 O O . ARG A 1 72 ? -2.273 11.440 30.044 1.00 54.94 72 ARG A O 1
#

Sequence (72 aa):
MDTRPPISSMVMNDVFKPHGLSASKLRQDRILDEAKHTADPVHLMRVFGIGARTAMKYVYAVHPERRSALPR

Radius of gyration: 16.11 Å; chains: 1; bounding box: 28×34×47 Å

Organism: NCBI:txid633440

Secondary structure (DSSP, 8-state):
---SPPPPHHHHHHHHGGGT--HHHHHHHHHHHHHHHH--HHHHHHHH---HHHHHHHHHHH-GGGG-----